Protein AF-A0A7Y2KWH0-F1 (afdb_monomer)

Mean predicted aligned error: 7.68 Å

Sequence (158 aa):
TEFNESFASFVEQQGTRQWRTYQGLPPSGSAGLEQREQFMGLVLDTRKRLQQLYAQPLPAAEMRQRKAAEFERLRREYRQLRDHQWAGNNRYDLWINSPMNNAKLLPFGLYDQWVPAFAALFKHSGGDWQVFYAEVEKLGKLPLLQRRAALQQWTTRA

Foldseek 3Di:
DLLVLQVVVLCVQVVQQVVCVVVVHDGDPCLVVVLVVVLLVLLQVLVVVLVVLVVDPDDPVVNVVVNVVSLVVSLVSNVCCCVPPVVNPCVCVVVSPPDDDPVSSVVSHRRNPLNQLLVLLCVVLVVDPVSSVVVSVVLVPDDPVVSVVSSVVSNVND

pLDDT: mean 90.44, std 8.85, range [58.38, 98.31]

Secondary structure (DSSP, 8-state):
-HHHHHHHHHHHHHHHHHHHHHTTPPPPPTHHHHHHHHHHHHHHHHHHHHHHHHTS---HHHHHHHHHHHHHHHHHHHHHHHHHHSTT--TTHHHHHS---HHHHGGGSSSSTTHHHHHHHHHHTTT-HHHHHHHHHHHHHS-HHHHHHHHHHHHHH-

Solvent-accessible surface area (backbone atoms only — not comparable to full-atom values): 8857 Å² total; per-residue (Å²): 104,49,67,60,40,5,49,51,49,37,51,53,54,54,50,51,51,52,52,30,56,74,69,70,42,74,76,77,65,60,64,69,55,51,53,49,53,55,53,41,47,53,55,42,52,48,50,54,52,50,53,58,56,71,72,49,98,60,58,71,70,59,50,53,53,53,52,52,52,51,53,53,45,48,48,50,56,50,49,53,45,24,59,70,75,47,79,55,58,61,90,54,50,72,66,65,71,42,94,85,58,75,72,76,55,56,90,51,71,41,49,55,85,43,24,49,13,53,53,29,47,30,57,71,37,74,69,36,67,71,55,28,51,55,52,51,51,56,48,70,70,42,58,72,70,59,30,52,53,53,41,52,56,28,41,77,66,88

Radius of gyration: 18.86 Å; Cα contacts (8 Å, |Δi|>4): 108; chains: 1; bounding box: 43×30×52 Å

Structure (mmCIF, N/CA/C/O backbone):
data_AF-A0A7Y2KWH0-F1
#
_entry.id   AF-A0A7Y2KWH0-F1
#
loop_
_atom_site.group_PDB
_atom_site.id
_atom_site.type_symbol
_atom_site.label_atom_id
_atom_site.label_alt_id
_atom_site.label_comp_id
_atom_site.label_asym_id
_atom_site.label_entity_id
_atom_site.label_seq_id
_atom_site.pdbx_PDB_ins_code
_atom_site.Cartn_x
_atom_site.Cartn_y
_atom_site.Cartn_z
_atom_site.occupancy
_atom_site.B_iso_or_equiv
_atom_site.auth_seq_id
_atom_site.auth_comp_id
_atom_site.auth_asym_id
_atom_site.auth_atom_id
_atom_site.pdbx_PDB_model_num
ATOM 1 N N . THR A 1 1 ? -7.883 3.206 -6.719 1.00 72.69 1 THR A N 1
ATOM 2 C CA . THR A 1 1 ? -8.364 1.805 -6.782 1.00 72.69 1 THR A CA 1
ATOM 3 C C . THR A 1 1 ? -7.145 0.916 -6.790 1.00 72.69 1 THR A C 1
ATOM 5 O O . THR A 1 1 ? -6.145 1.316 -7.372 1.00 72.69 1 THR A O 1
ATOM 8 N N . GLU A 1 2 ? -7.236 -0.290 -6.229 1.00 80.12 2 GLU A N 1
ATOM 9 C CA . GLU A 1 2 ? -6.103 -1.233 -6.153 1.00 80.12 2 GLU A CA 1
ATOM 10 C C . GLU A 1 2 ? -5.413 -1.450 -7.506 1.00 80.12 2 GLU A C 1
ATOM 12 O O . GLU A 1 2 ? -4.196 -1.483 -7.608 1.00 80.12 2 GLU A O 1
ATOM 17 N N . PHE A 1 3 ? -6.212 -1.566 -8.569 1.00 88.19 3 PHE A N 1
ATOM 18 C CA . PHE A 1 3 ? -5.723 -1.754 -9.930 1.00 88.19 3 PHE A CA 1
ATOM 19 C C . PHE A 1 3 ? -4.878 -0.571 -10.427 1.00 88.19 3 PHE A C 1
ATOM 21 O O . PHE A 1 3 ? -3.759 -0.783 -10.879 1.00 88.19 3 PHE A O 1
ATOM 28 N N . ASN A 1 4 ? -5.392 0.663 -10.327 1.00 85.31 4 ASN A N 1
ATOM 29 C CA . ASN A 1 4 ? -4.681 1.851 -10.819 1.00 85.31 4 ASN A CA 1
ATOM 30 C C . ASN A 1 4 ? -3.429 2.143 -9.987 1.00 85.31 4 ASN A C 1
ATOM 32 O O . ASN A 1 4 ? -2.422 2.581 -10.528 1.00 85.31 4 ASN A O 1
ATOM 36 N N . GLU A 1 5 ? -3.505 1.907 -8.678 1.00 81.44 5 GLU A N 1
ATOM 37 C CA . GLU A 1 5 ? -2.402 2.139 -7.747 1.00 81.44 5 GLU A CA 1
ATOM 38 C C . GLU A 1 5 ? -1.257 1.154 -8.006 1.00 81.44 5 GLU A C 1
ATOM 40 O O . GLU A 1 5 ? -0.133 1.590 -8.238 1.00 81.44 5 GLU A O 1
ATOM 45 N N . SER A 1 6 ? -1.549 -0.149 -8.114 1.00 86.50 6 SER A N 1
ATOM 46 C CA . SER A 1 6 ? -0.543 -1.156 -8.482 1.00 86.50 6 SER A CA 1
ATOM 47 C C . SER A 1 6 ? 0.004 -0.979 -9.900 1.00 86.50 6 SER A C 1
ATOM 49 O O . SER A 1 6 ? 1.183 -1.238 -10.134 1.00 86.50 6 SER A O 1
ATOM 51 N N . PHE A 1 7 ? -0.814 -0.510 -10.846 1.00 90.81 7 PHE A N 1
ATOM 52 C CA . PHE A 1 7 ? 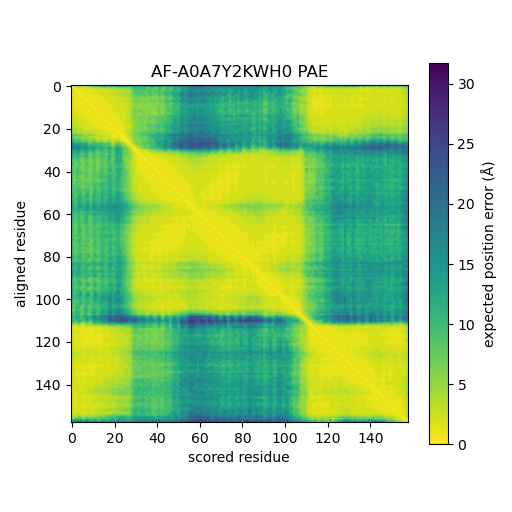-0.344 -0.169 -12.189 1.00 90.81 7 PHE A CA 1
ATOM 53 C C . PHE A 1 7 ? 0.660 0.990 -12.148 1.00 90.81 7 PHE A C 1
ATOM 55 O O . PHE A 1 7 ? 1.748 0.874 -12.708 1.00 90.81 7 PHE A O 1
ATOM 62 N N . ALA A 1 8 ? 0.330 2.077 -11.444 1.00 86.62 8 ALA A N 1
ATOM 63 C CA . ALA A 1 8 ? 1.218 3.227 -11.294 1.00 86.62 8 ALA A CA 1
ATOM 64 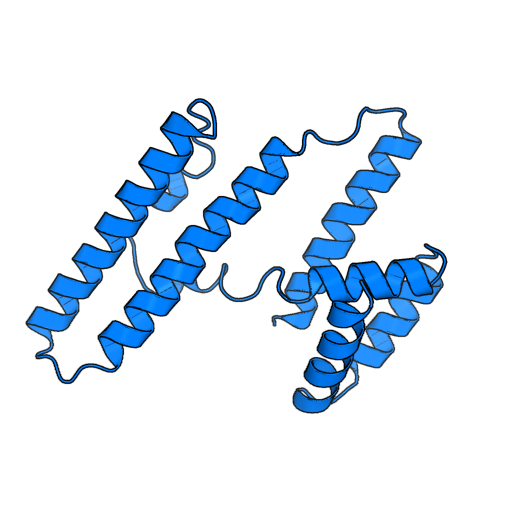C C . ALA A 1 8 ? 2.534 2.848 -10.595 1.00 86.62 8 ALA A C 1
ATOM 66 O O . ALA A 1 8 ? 3.599 3.215 -11.088 1.00 86.62 8 ALA A O 1
ATOM 67 N N . SER A 1 9 ? 2.472 2.058 -9.513 1.00 84.44 9 SER A N 1
ATOM 68 C CA . SER A 1 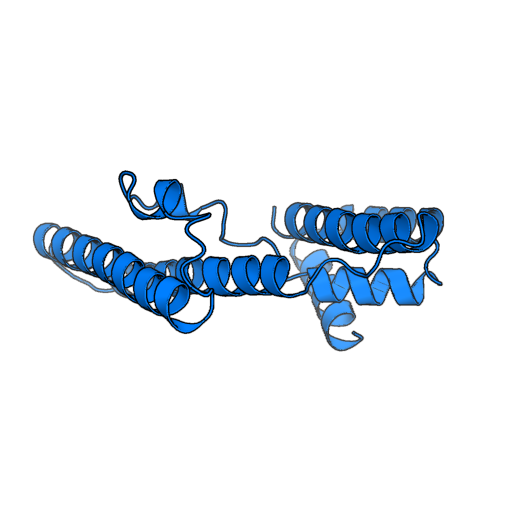9 ? 3.660 1.515 -8.839 1.00 84.44 9 SER A CA 1
ATOM 69 C C . SER A 1 9 ? 4.541 0.711 -9.798 1.00 84.44 9 SER A C 1
ATOM 71 O O . SER A 1 9 ? 5.751 0.919 -9.844 1.00 84.44 9 SER A O 1
ATOM 73 N N . PHE A 1 10 ? 3.955 -0.192 -10.592 1.00 90.81 10 PHE A N 1
ATOM 74 C CA . PHE A 1 10 ? 4.723 -0.987 -11.550 1.00 90.81 10 PHE A CA 1
ATOM 75 C C . PHE A 1 10 ? 5.402 -0.107 -12.612 1.00 90.81 10 PHE A C 1
ATOM 77 O O . PHE A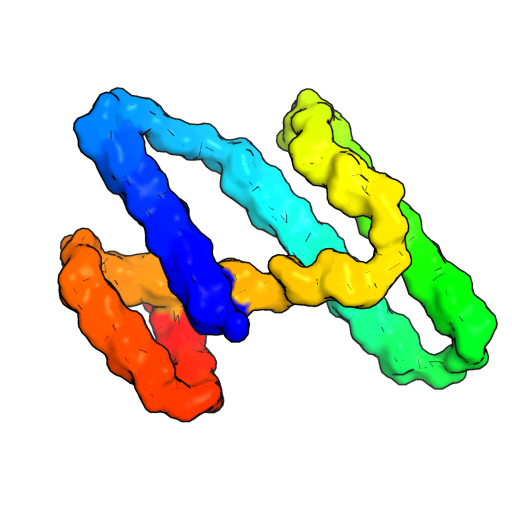 1 10 ? 6.595 -0.272 -12.873 1.00 90.81 10 PHE A O 1
ATOM 84 N N . VAL A 1 11 ? 4.669 0.845 -13.200 1.00 93.06 11 VAL A N 1
ATOM 85 C CA . VAL A 1 11 ? 5.207 1.769 -14.213 1.00 93.06 11 VAL A CA 1
ATOM 86 C C . VAL A 1 11 ? 6.348 2.609 -13.634 1.00 93.06 11 VAL A C 1
ATOM 88 O O . VAL A 1 11 ? 7.391 2.734 -14.274 1.00 93.06 11 VAL A O 1
ATOM 91 N N . GLU A 1 12 ? 6.192 3.130 -12.413 1.00 86.31 12 GLU A N 1
ATOM 92 C CA . GLU A 1 12 ? 7.237 3.865 -11.688 1.00 86.31 12 GLU A CA 1
ATOM 93 C C . GLU A 1 12 ? 8.506 3.013 -11.532 1.00 86.31 12 GLU A C 1
ATOM 95 O O . GLU A 1 12 ? 9.600 3.442 -11.907 1.00 86.31 12 GLU A O 1
ATOM 100 N N . GLN A 1 13 ? 8.365 1.788 -11.017 1.00 86.62 13 GLN A N 1
ATOM 101 C CA . GLN A 1 13 ? 9.486 0.885 -10.751 1.00 86.62 13 GLN A CA 1
ATOM 102 C C . GLN A 1 13 ? 10.203 0.465 -12.039 1.00 86.62 13 GLN A C 1
ATOM 104 O O . GLN A 1 13 ? 11.425 0.602 -12.154 1.00 86.62 13 GLN A O 1
ATOM 109 N N . GLN A 1 14 ? 9.450 -0.020 -13.028 1.00 92.25 14 GLN A N 1
ATOM 110 C CA . GLN A 1 14 ? 10.013 -0.536 -14.272 1.00 92.25 14 GLN A CA 1
ATOM 111 C C . GLN A 1 14 ? 10.562 0.588 -15.160 1.00 92.25 14 GLN A C 1
ATOM 113 O O . GLN A 1 14 ? 11.636 0.430 -15.747 1.00 92.25 14 GLN A O 1
ATOM 118 N N . GLY A 1 15 ? 9.889 1.741 -15.207 1.00 90.81 15 GLY A N 1
ATOM 119 C CA . GLY A 1 15 ? 10.373 2.934 -15.901 1.00 90.81 15 GLY A CA 1
ATOM 120 C C . GLY A 1 15 ? 11.670 3.463 -15.289 1.00 90.81 15 GLY A C 1
ATOM 121 O O . GLY A 1 15 ? 12.641 3.691 -16.010 1.00 90.81 15 GLY A O 1
ATOM 122 N N . THR A 1 16 ? 11.742 3.560 -13.956 1.00 87.94 16 THR A N 1
ATOM 123 C CA . THR A 1 16 ? 12.972 3.952 -13.245 1.00 87.94 16 THR A CA 1
ATOM 124 C C . THR A 1 16 ? 14.116 2.989 -13.547 1.00 87.94 16 THR A C 1
ATOM 126 O O . THR A 1 16 ? 15.232 3.423 -13.837 1.00 87.94 16 THR A O 1
ATOM 129 N N . ARG A 1 17 ? 13.850 1.676 -13.523 1.00 88.69 17 ARG A N 1
ATOM 130 C CA . ARG A 1 17 ? 14.847 0.649 -13.841 1.00 88.69 17 ARG A CA 1
ATOM 131 C C . ARG A 1 17 ? 15.398 0.820 -15.257 1.00 88.69 17 ARG A C 1
ATOM 133 O O . ARG A 1 17 ? 16.613 0.899 -15.420 1.00 88.69 17 ARG A O 1
ATOM 140 N N . GLN A 1 18 ? 14.525 0.907 -16.261 1.00 91.62 18 GLN A N 1
ATOM 141 C CA . GLN A 1 18 ? 14.940 1.044 -17.660 1.00 91.62 18 GLN A CA 1
ATOM 142 C C . GLN A 1 18 ? 15.659 2.370 -17.931 1.00 91.62 18 GLN A C 1
ATOM 144 O O . GLN A 1 18 ? 16.675 2.373 -18.625 1.00 91.62 18 GLN A O 1
ATOM 149 N N . TRP A 1 19 ? 15.197 3.478 -17.342 1.00 91.25 19 TRP A N 1
ATOM 150 C CA . TRP A 1 19 ? 15.862 4.776 -17.470 1.00 91.25 19 TRP A CA 1
ATOM 151 C C . TRP A 1 19 ? 17.282 4.745 -16.898 1.00 91.25 19 TRP A C 1
ATOM 153 O O . TRP A 1 19 ? 18.215 5.197 -17.555 1.00 91.25 19 TRP A O 1
ATOM 163 N N . ARG A 1 20 ? 17.487 4.149 -15.716 1.00 89.88 20 ARG A N 1
ATOM 164 C CA . ARG A 1 20 ? 18.834 4.013 -15.134 1.00 89.88 20 ARG A CA 1
ATOM 165 C C . ARG A 1 20 ? 19.747 3.154 -16.002 1.00 89.88 20 ARG A C 1
ATOM 167 O O . ARG A 1 20 ? 20.887 3.550 -16.222 1.00 89.88 20 ARG A O 1
ATOM 174 N N . THR A 1 21 ? 19.244 2.036 -16.533 1.00 90.19 21 THR A N 1
ATOM 175 C CA . THR A 1 21 ? 19.996 1.198 -17.481 1.00 90.19 21 THR A CA 1
ATOM 176 C C . THR A 1 21 ? 20.410 1.989 -18.719 1.00 90.19 21 THR A C 1
ATOM 178 O O . THR A 1 21 ? 21.571 1.929 -19.109 1.00 90.19 21 THR A O 1
ATOM 181 N N . TYR A 1 22 ? 19.497 2.772 -19.299 1.00 91.25 22 TYR A N 1
ATOM 182 C CA . TYR A 1 22 ? 19.794 3.627 -20.449 1.00 91.25 22 TYR A CA 1
ATOM 183 C C . TYR A 1 22 ? 20.862 4.688 -20.136 1.00 91.25 22 TYR A C 1
ATOM 185 O O . TYR A 1 22 ? 21.733 4.951 -20.957 1.00 91.25 22 TYR A O 1
ATOM 193 N N . GLN A 1 23 ? 20.837 5.257 -18.928 1.00 93.19 23 GLN A N 1
ATOM 194 C CA . GLN A 1 23 ? 21.827 6.234 -18.460 1.00 93.19 23 GLN A CA 1
ATOM 195 C C . GLN A 1 23 ? 23.159 5.602 -18.009 1.00 93.19 23 GLN A C 1
ATOM 197 O O . GLN A 1 23 ? 24.039 6.316 -17.534 1.00 93.19 23 GLN A O 1
ATOM 202 N N . GLY A 1 24 ? 23.310 4.272 -18.082 1.00 91.44 24 GLY A N 1
ATOM 203 C CA . GLY A 1 24 ? 24.485 3.570 -17.551 1.00 91.44 24 GLY A CA 1
ATOM 204 C C . GLY A 1 24 ? 24.646 3.698 -16.030 1.00 91.44 24 GLY A C 1
ATOM 205 O O . GLY A 1 24 ? 25.728 3.465 -15.494 1.00 91.44 24 GLY A O 1
ATOM 206 N N . LEU A 1 25 ? 23.583 4.087 -15.320 1.00 85.94 25 LEU A N 1
ATOM 207 C CA . LEU A 1 25 ? 23.590 4.217 -13.870 1.00 85.94 25 LEU A CA 1
ATOM 208 C C . LEU A 1 25 ? 23.455 2.834 -13.223 1.00 85.94 25 LEU A C 1
ATOM 210 O O . LEU A 1 25 ? 22.723 1.981 -13.737 1.00 85.94 25 LEU A O 1
ATOM 214 N N . PRO A 1 26 ? 24.075 2.612 -12.048 1.00 79.00 26 PRO A N 1
ATOM 215 C CA . PRO A 1 26 ? 23.828 1.395 -11.295 1.00 79.00 26 PRO A CA 1
ATOM 216 C C . PRO A 1 26 ? 22.328 1.283 -10.975 1.00 79.00 26 PRO A C 1
ATOM 218 O O . PRO A 1 26 ? 21.656 2.323 -10.825 1.00 79.00 26 PRO A O 1
ATOM 221 N N . PRO A 1 27 ? 21.795 0.053 -10.830 1.00 72.94 27 PRO A N 1
ATOM 222 C CA . PRO A 1 27 ? 20.444 -0.157 -10.328 1.00 72.94 27 PRO A CA 1
ATOM 223 C C . PRO A 1 27 ? 20.199 0.706 -9.088 1.00 72.94 27 PRO A C 1
ATOM 225 O O . PRO A 1 27 ? 21.110 0.935 -8.289 1.00 72.94 27 PRO A O 1
ATOM 228 N N . SER A 1 28 ? 18.984 1.229 -8.928 1.00 68.06 28 SER A N 1
ATOM 229 C CA . SER A 1 28 ? 18.615 1.863 -7.662 1.00 68.06 28 SER A CA 1
ATOM 230 C C . SER A 1 28 ? 18.866 0.858 -6.539 1.00 68.06 28 SER A C 1
ATOM 232 O O . SER A 1 28 ? 18.413 -0.281 -6.650 1.00 68.06 28 SER A O 1
ATOM 234 N N . GLY A 1 29 ? 19.594 1.255 -5.492 1.00 64.69 29 GLY A N 1
ATOM 235 C CA . GLY A 1 29 ? 19.819 0.377 -4.344 1.00 64.69 29 GLY A CA 1
ATOM 236 C C . GLY A 1 29 ? 18.481 -0.147 -3.818 1.00 64.69 29 GLY A C 1
ATOM 237 O O . GLY A 1 29 ? 17.543 0.637 -3.647 1.00 64.69 29 GLY A O 1
ATOM 238 N N . SER A 1 30 ? 18.384 -1.459 -3.592 1.00 65.56 30 SER A N 1
ATOM 239 C CA . SER A 1 30 ? 17.142 -2.114 -3.158 1.00 65.56 30 SER A CA 1
ATOM 240 C C . SER A 1 30 ? 16.638 -1.574 -1.821 1.00 65.56 30 SER A C 1
ATOM 242 O O . SER A 1 30 ? 15.433 -1.527 -1.604 1.00 65.56 30 SER A O 1
ATOM 244 N N . ALA A 1 31 ? 17.536 -1.039 -0.987 1.00 72.38 31 ALA A N 1
ATOM 245 C CA . ALA A 1 31 ? 17.229 -0.479 0.324 1.00 72.38 31 ALA A CA 1
ATOM 246 C C . ALA A 1 31 ? 16.056 0.520 0.313 1.00 72.38 31 ALA A C 1
ATOM 248 O O . ALA A 1 31 ? 15.206 0.479 1.194 1.00 72.38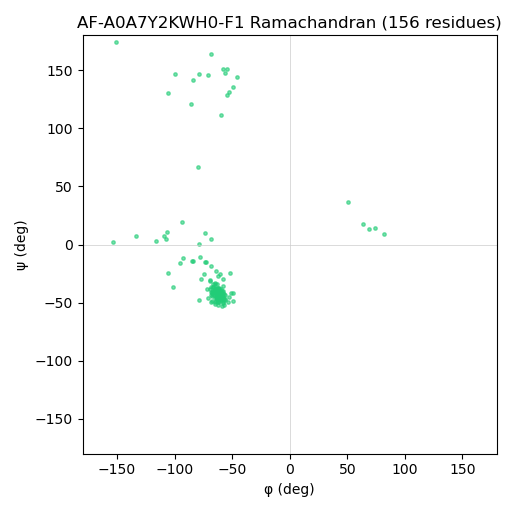 31 ALA A O 1
ATOM 249 N N . GLY A 1 32 ? 15.958 1.406 -0.686 1.00 75.56 32 GLY A N 1
ATOM 250 C CA . GLY A 1 32 ? 14.857 2.377 -0.751 1.00 75.56 32 GLY A CA 1
ATOM 251 C C . GLY A 1 32 ? 13.494 1.743 -1.056 1.00 75.56 32 GLY A C 1
ATOM 252 O O . GLY A 1 32 ? 12.465 2.246 -0.588 1.00 75.56 32 GLY A O 1
ATOM 253 N N . LEU A 1 33 ? 13.497 0.652 -1.824 1.00 75.25 33 LEU A N 1
ATOM 254 C CA . LEU A 1 33 ? 12.316 -0.123 -2.194 1.00 75.25 33 LEU A CA 1
ATOM 255 C C . LEU A 1 33 ? 11.902 -1.042 -1.037 1.00 75.25 33 LEU A C 1
ATOM 257 O O . LEU A 1 33 ? 10.762 -0.980 -0.594 1.00 75.25 33 LEU A O 1
ATOM 261 N N . GLU A 1 34 ? 12.860 -1.766 -0.458 1.00 82.12 34 GLU A N 1
ATOM 262 C CA . GLU A 1 34 ? 12.683 -2.613 0.728 1.00 82.12 34 GLU A CA 1
ATOM 263 C C . GLU A 1 34 ? 12.127 -1.810 1.910 1.00 82.12 34 GLU A C 1
ATOM 265 O O . GLU A 1 34 ? 11.137 -2.199 2.520 1.00 82.12 34 GLU A O 1
ATOM 270 N N . GLN A 1 35 ? 12.680 -0.627 2.195 1.00 88.25 35 GLN A N 1
ATOM 271 C CA . GLN A 1 35 ? 12.153 0.266 3.235 1.00 88.25 35 GLN A CA 1
ATOM 272 C C . GLN A 1 35 ? 10.697 0.666 2.983 1.00 88.25 35 GLN A C 1
ATOM 274 O O . GLN A 1 35 ? 9.907 0.776 3.921 1.00 88.25 35 GLN A O 1
ATOM 279 N N . ARG A 1 36 ? 10.334 0.929 1.720 1.00 84.62 36 ARG A N 1
ATOM 280 C CA . ARG A 1 36 ? 8.953 1.246 1.337 1.00 84.62 36 ARG A CA 1
ATOM 281 C C . ARG A 1 36 ? 8.056 0.035 1.578 1.00 84.62 36 ARG A C 1
ATOM 283 O O . ARG A 1 36 ? 7.044 0.191 2.253 1.00 84.62 36 ARG A O 1
ATOM 290 N N . GLU A 1 37 ? 8.440 -1.145 1.103 1.00 81.75 37 GLU A N 1
ATOM 291 C CA . GLU A 1 37 ? 7.699 -2.399 1.298 1.00 81.75 37 GLU A CA 1
ATOM 292 C C . GLU A 1 37 ? 7.490 -2.728 2.776 1.00 81.75 37 GLU A C 1
ATOM 294 O O . GLU A 1 37 ? 6.358 -2.941 3.210 1.00 81.75 37 GLU A O 1
ATOM 299 N N . GLN A 1 38 ? 8.550 -2.682 3.580 1.00 89.69 38 GLN A N 1
ATOM 300 C CA . GLN A 1 38 ? 8.473 -2.984 5.007 1.00 89.69 38 GLN A CA 1
ATOM 301 C C . GLN A 1 38 ? 7.618 -1.957 5.763 1.00 89.69 38 GLN A C 1
ATOM 303 O O . GLN A 1 38 ? 6.803 -2.327 6.609 1.00 89.69 38 GLN A O 1
ATOM 308 N N . PHE A 1 39 ? 7.743 -0.665 5.435 1.00 91.50 39 PHE A N 1
ATOM 309 C CA . PHE A 1 39 ? 6.892 0.375 6.012 1.00 91.50 39 PHE A CA 1
ATOM 310 C C . PHE A 1 39 ? 5.412 0.167 5.674 1.00 91.50 39 PHE A C 1
ATOM 312 O O . PHE A 1 39 ? 4.555 0.247 6.555 1.00 91.50 39 PHE A O 1
ATOM 319 N N . MET A 1 40 ? 5.104 -0.125 4.408 1.00 86.19 40 MET A N 1
ATOM 320 C CA . MET A 1 40 ? 3.737 -0.424 3.980 1.00 86.19 40 MET A CA 1
ATOM 321 C C . MET A 1 40 ? 3.196 -1.666 4.689 1.00 86.19 40 MET A C 1
ATOM 323 O O . MET A 1 40 ? 2.056 -1.637 5.153 1.00 86.19 40 MET A O 1
ATOM 327 N N . GLY A 1 41 ? 4.019 -2.706 4.854 1.00 86.56 41 GLY A N 1
ATOM 328 C CA . GLY A 1 41 ? 3.687 -3.897 5.637 1.00 86.56 41 GLY A CA 1
ATOM 329 C C . GLY A 1 41 ? 3.229 -3.555 7.058 1.00 86.56 41 GLY A C 1
ATOM 330 O O . GLY A 1 41 ? 2.136 -3.952 7.460 1.00 86.56 41 GLY A O 1
ATOM 331 N N . LEU A 1 42 ? 3.980 -2.713 7.780 1.00 93.25 42 LEU A N 1
ATOM 332 C CA . LEU A 1 42 ? 3.597 -2.257 9.126 1.00 93.25 42 LEU A CA 1
ATOM 333 C C . LEU A 1 42 ? 2.234 -1.547 9.153 1.00 93.25 42 LEU A C 1
ATOM 335 O O . LEU A 1 42 ? 1.419 -1.754 10.063 1.00 93.25 42 LEU A O 1
ATOM 339 N N . VAL A 1 43 ? 1.967 -0.698 8.159 1.00 92.06 43 VAL A N 1
ATOM 340 C CA . VAL A 1 43 ? 0.696 0.032 8.058 1.00 92.06 43 VAL A CA 1
ATOM 341 C C . VAL A 1 43 ? -0.464 -0.922 7.758 1.00 92.06 43 VAL A C 1
ATOM 343 O O . VAL A 1 43 ? -1.524 -0.815 8.384 1.00 92.06 43 VAL A O 1
ATOM 346 N N . LEU A 1 44 ? -0.272 -1.871 6.841 1.00 87.38 44 LEU A N 1
ATOM 347 C CA . LEU A 1 44 ? -1.266 -2.884 6.481 1.00 87.38 44 LEU A CA 1
ATOM 348 C C . LEU A 1 44 ? -1.592 -3.812 7.655 1.00 87.38 44 LEU A C 1
ATOM 350 O O . LEU A 1 44 ? -2.769 -4.029 7.958 1.00 87.38 44 LEU A O 1
ATOM 354 N N . ASP A 1 45 ? -0.578 -4.281 8.376 1.00 91.50 45 ASP A N 1
ATOM 355 C CA . ASP A 1 45 ? -0.768 -5.104 9.568 1.00 91.50 45 ASP A CA 1
ATOM 356 C C . ASP A 1 45 ? -1.532 -4.348 10.657 1.00 91.50 45 ASP A C 1
ATOM 358 O O . ASP A 1 45 ? -2.447 -4.893 11.280 1.00 91.50 45 ASP A O 1
ATOM 362 N N . THR A 1 46 ? -1.237 -3.059 10.840 1.00 94.44 46 THR A N 1
ATOM 363 C CA . THR A 1 46 ? -1.988 -2.202 11.767 1.00 94.44 46 THR A CA 1
ATOM 364 C C . THR A 1 46 ? -3.458 -2.096 11.364 1.00 94.44 46 THR A C 1
ATOM 366 O O . THR A 1 46 ? -4.341 -2.200 12.216 1.00 94.44 46 THR A O 1
ATOM 369 N N . ARG A 1 47 ? -3.762 -1.949 10.068 1.00 90.69 47 ARG A N 1
ATOM 370 C CA . ARG A 1 47 ? -5.153 -1.947 9.582 1.00 90.69 47 ARG A CA 1
ATOM 371 C C . ARG A 1 47 ? -5.857 -3.267 9.869 1.00 90.69 47 ARG A C 1
ATOM 373 O O . ARG A 1 47 ? -6.995 -3.240 10.333 1.00 90.69 47 ARG A O 1
ATOM 380 N N . LYS A 1 48 ? -5.193 -4.400 9.630 1.00 89.69 48 LYS A N 1
ATOM 381 C CA . LYS A 1 48 ? -5.738 -5.735 9.916 1.00 89.69 48 LYS A CA 1
ATOM 382 C C . LYS A 1 48 ? -6.059 -5.898 11.404 1.00 89.69 48 LYS A C 1
ATOM 384 O O . LYS A 1 48 ? -7.156 -6.338 11.743 1.00 89.69 48 LYS A O 1
ATOM 389 N N . ARG A 1 49 ? -5.152 -5.475 12.293 1.00 95.31 49 ARG A N 1
ATOM 390 C CA . ARG A 1 49 ? -5.376 -5.491 13.750 1.00 95.31 49 ARG A CA 1
ATOM 391 C C . ARG A 1 49 ? -6.537 -4.591 14.167 1.00 95.31 49 ARG A C 1
ATOM 393 O O . ARG A 1 49 ? -7.389 -5.014 14.941 1.00 95.31 49 ARG A O 1
ATOM 400 N N . LEU A 1 50 ? -6.630 -3.384 13.607 1.00 95.62 50 LEU A N 1
ATOM 401 C CA . LEU A 1 50 ? -7.753 -2.478 13.867 1.00 95.62 50 LEU A CA 1
ATOM 402 C C . LEU A 1 50 ? -9.088 -3.045 13.365 1.00 95.62 50 LEU A C 1
ATOM 404 O O . LEU A 1 50 ? -10.093 -2.917 14.055 1.00 95.62 50 LEU A O 1
ATOM 408 N N . GLN A 1 51 ? -9.111 -3.704 12.205 1.00 92.75 51 GLN A N 1
ATOM 409 C CA . GLN A 1 51 ? -10.309 -4.373 11.693 1.00 92.75 51 GLN A CA 1
ATOM 410 C C . GLN A 1 51 ? -10.778 -5.486 12.640 1.00 92.75 51 GLN A C 1
ATOM 412 O O . GLN A 1 51 ? -11.964 -5.564 12.952 1.00 92.75 51 GLN A O 1
ATOM 417 N N . GLN A 1 52 ? -9.851 -6.313 13.131 1.00 95.19 52 GLN A N 1
ATOM 418 C CA . GLN A 1 52 ? -10.147 -7.346 14.128 1.00 95.19 52 GLN A CA 1
ATOM 419 C C . GLN A 1 52 ? -10.629 -6.745 15.453 1.00 95.19 52 GLN A C 1
ATOM 421 O O . GLN A 1 52 ? -11.548 -7.278 16.068 1.00 95.19 52 GLN A O 1
ATOM 426 N N . LEU A 1 53 ? -10.040 -5.626 15.883 1.00 97.00 53 LEU A N 1
ATOM 427 C CA . LEU A 1 53 ? -10.462 -4.899 17.077 1.00 97.00 53 LEU A CA 1
ATOM 428 C C . LEU A 1 53 ? -11.902 -4.380 16.937 1.00 97.00 53 LEU A C 1
ATOM 430 O O . LEU A 1 53 ? -12.699 -4.556 17.851 1.00 97.00 53 LEU A O 1
ATOM 434 N N . TYR A 1 54 ? -12.259 -3.798 15.789 1.00 95.12 54 TYR A N 1
ATOM 435 C CA . TYR A 1 54 ? -13.607 -3.270 15.543 1.00 95.12 54 TYR A CA 1
ATOM 436 C C . TYR A 1 54 ? -14.693 -4.342 15.433 1.00 95.12 54 TYR A C 1
ATOM 438 O O . TYR A 1 54 ? -15.865 -4.020 15.598 1.00 95.12 54 TYR A O 1
ATOM 446 N N . ALA A 1 55 ? -14.322 -5.599 15.190 1.00 96.62 55 ALA A N 1
ATOM 447 C CA . ALA A 1 55 ? -15.258 -6.720 15.204 1.00 96.62 55 ALA A CA 1
ATOM 448 C C . ALA A 1 55 ? -15.621 -7.192 16.628 1.00 96.62 55 ALA A C 1
ATOM 450 O O . ALA A 1 55 ? -16.531 -8.003 16.786 1.00 96.62 55 ALA A O 1
ATOM 451 N N . GLN A 1 56 ? -14.920 -6.717 17.665 1.00 97.00 56 GLN A N 1
ATOM 452 C CA . GLN A 1 56 ? -15.176 -7.115 19.050 1.00 97.00 56 GLN A CA 1
ATOM 453 C C . GLN A 1 56 ? -16.316 -6.285 19.667 1.00 97.00 56 GLN A C 1
ATOM 455 O O . GLN A 1 56 ? -16.367 -5.069 19.457 1.00 97.00 56 GLN A O 1
ATOM 460 N N . PRO A 1 57 ? -17.191 -6.892 20.491 1.00 96.44 57 PRO A N 1
ATOM 461 C CA . PRO A 1 57 ? -18.287 -6.194 21.160 1.00 96.44 57 PRO A CA 1
ATOM 462 C C . PRO A 1 57 ? -17.786 -5.433 22.401 1.00 96.44 57 PRO A C 1
ATOM 464 O O . PRO A 1 57 ? -18.103 -5.785 23.534 1.00 96.44 57 PRO A O 1
ATOM 467 N N . LEU A 1 58 ? -16.961 -4.403 22.194 1.00 96.56 58 LEU A N 1
ATOM 468 C CA . LEU A 1 58 ? -16.372 -3.608 23.276 1.00 96.56 58 LEU A CA 1
ATOM 469 C C . LEU A 1 58 ? -17.120 -2.285 23.499 1.00 96.56 58 LEU A C 1
ATOM 471 O O . LEU A 1 58 ? -17.552 -1.651 22.530 1.00 96.56 58 LEU A O 1
ATOM 475 N N . PRO A 1 59 ? -17.192 -1.790 24.749 1.00 97.81 59 PRO A N 1
ATOM 476 C CA . PRO A 1 59 ? -17.641 -0.433 25.030 1.00 97.81 59 PRO A CA 1
ATOM 477 C C . PRO A 1 59 ? -16.802 0.615 24.286 1.00 97.81 59 PRO A C 1
ATOM 479 O O . PRO A 1 59 ? -15.589 0.475 24.118 1.00 97.81 59 PRO A O 1
ATOM 482 N N . ALA A 1 60 ? -17.424 1.733 23.902 1.00 96.38 60 ALA A N 1
ATOM 483 C CA . ALA A 1 60 ? -16.769 2.770 23.101 1.00 96.38 60 ALA A CA 1
ATOM 484 C C . ALA A 1 60 ? -15.495 3.351 23.750 1.00 96.38 60 ALA A C 1
ATOM 486 O O . ALA A 1 60 ? -14.535 3.679 23.051 1.00 96.38 60 ALA A O 1
ATOM 487 N N . ALA A 1 61 ? -15.467 3.483 25.080 1.00 97.31 61 ALA A N 1
ATOM 488 C CA . ALA A 1 61 ? -14.289 3.965 25.803 1.00 97.31 61 ALA A CA 1
ATOM 489 C C . ALA A 1 61 ? -13.102 2.997 25.665 1.00 97.31 61 ALA A C 1
ATOM 491 O O . ALA A 1 61 ? -11.997 3.422 25.322 1.00 97.31 61 ALA A O 1
ATOM 492 N N . GLU A 1 62 ? -13.357 1.702 25.838 1.00 97.75 62 GLU A N 1
ATOM 493 C CA . GLU A 1 62 ? -12.352 0.650 25.706 1.00 97.75 62 GLU A CA 1
ATOM 494 C C . GLU A 1 62 ? -11.868 0.511 24.256 1.00 97.75 62 GLU A C 1
ATOM 496 O O . GLU A 1 62 ? -10.665 0.434 24.003 1.00 97.75 62 GLU A O 1
ATOM 501 N N . MET A 1 63 ? -12.782 0.597 23.284 1.00 98.00 63 MET A N 1
ATOM 502 C CA . MET A 1 63 ? -12.449 0.604 21.857 1.00 98.00 63 MET A CA 1
ATOM 503 C C . MET A 1 63 ? -11.467 1.731 21.501 1.00 98.00 63 MET A C 1
ATOM 505 O O . MET A 1 63 ? -10.495 1.520 20.770 1.00 98.00 63 MET A O 1
ATOM 509 N N . ARG A 1 64 ? -11.685 2.941 22.037 1.00 97.00 64 ARG A N 1
ATOM 510 C CA . ARG A 1 64 ? -10.785 4.088 21.827 1.00 97.00 64 ARG A CA 1
ATOM 511 C C . ARG A 1 64 ? -9.412 3.864 22.454 1.00 97.00 64 ARG A C 1
ATOM 513 O O . ARG A 1 64 ? -8.409 4.154 21.804 1.00 97.00 64 ARG A O 1
ATOM 520 N N . GLN A 1 65 ? -9.364 3.330 23.672 1.00 98.12 65 GLN A N 1
ATOM 521 C CA . GLN A 1 65 ? -8.108 3.024 24.356 1.00 98.12 65 GLN A CA 1
ATOM 522 C C . GLN A 1 65 ? -7.293 1.974 23.588 1.00 98.12 65 GLN A C 1
ATOM 524 O O . GLN A 1 65 ? -6.118 2.198 23.294 1.00 98.12 65 GLN A O 1
ATOM 529 N N . ARG A 1 66 ? -7.921 0.859 23.195 1.00 98.25 66 ARG A N 1
ATOM 530 C CA . ARG A 1 66 ? -7.255 -0.207 22.430 1.00 98.25 66 ARG A CA 1
ATOM 531 C C . ARG A 1 66 ? -6.794 0.277 21.053 1.00 98.25 66 ARG A C 1
ATOM 533 O O . ARG A 1 66 ? -5.684 -0.034 20.636 1.00 98.25 66 ARG A O 1
ATOM 540 N N . LYS A 1 67 ? -7.582 1.122 20.381 1.00 97.75 67 LYS A N 1
ATOM 541 C CA . LYS A 1 67 ? -7.173 1.773 19.126 1.00 97.75 67 LYS A CA 1
ATOM 542 C C . LYS A 1 67 ? -5.920 2.638 19.304 1.00 97.75 67 LYS A C 1
ATOM 544 O O . LYS A 1 67 ? -5.025 2.588 18.465 1.00 97.75 67 LYS A O 1
ATOM 549 N N . ALA A 1 68 ? -5.851 3.436 20.370 1.00 97.88 68 ALA A N 1
ATOM 550 C CA . ALA A 1 68 ? -4.667 4.244 20.657 1.00 97.88 68 ALA A CA 1
ATOM 551 C C . ALA A 1 68 ? -3.434 3.358 20.908 1.00 97.88 68 ALA A C 1
ATOM 553 O O . ALA A 1 68 ? -2.359 3.638 20.378 1.00 97.88 68 ALA A O 1
ATOM 554 N N . ALA A 1 69 ? -3.607 2.246 21.629 1.00 98.12 69 ALA A N 1
ATOM 555 C CA . ALA A 1 69 ? -2.543 1.273 21.860 1.00 98.12 69 ALA A CA 1
ATOM 556 C C . ALA A 1 69 ? -2.018 0.635 20.557 1.00 98.12 69 ALA A C 1
ATOM 558 O O . ALA A 1 69 ? -0.806 0.452 20.426 1.00 98.12 69 ALA A O 1
ATOM 559 N N . GLU A 1 70 ? -2.886 0.363 19.575 1.00 98.19 70 GLU A N 1
ATOM 560 C CA . GLU A 1 70 ? -2.475 -0.123 18.247 1.00 98.19 70 GLU A CA 1
ATOM 561 C C . GLU A 1 70 ? -1.639 0.904 17.470 1.00 98.19 70 GLU A C 1
ATOM 563 O O . GLU A 1 70 ? -0.657 0.544 16.820 1.00 98.19 70 GLU A O 1
ATOM 568 N N . PHE A 1 71 ? -1.952 2.198 17.574 1.00 98.06 71 PHE A N 1
ATOM 569 C CA . PHE A 1 71 ? -1.108 3.232 16.968 1.00 98.06 71 PHE A CA 1
ATOM 570 C C . PHE A 1 71 ? 0.242 3.373 17.674 1.00 98.06 71 PHE A C 1
ATOM 572 O O . PHE A 1 71 ? 1.263 3.524 17.004 1.00 98.06 71 PHE A O 1
ATOM 579 N N . GLU A 1 72 ? 0.291 3.266 19.003 1.00 98.25 72 GLU A N 1
ATOM 580 C CA . GLU A 1 72 ? 1.576 3.235 19.713 1.00 98.25 72 GLU A CA 1
ATOM 581 C C . GLU A 1 72 ? 2.400 1.996 19.362 1.00 98.25 72 GLU A C 1
ATOM 583 O O . GLU A 1 72 ? 3.629 2.065 19.278 1.00 98.25 72 GLU A O 1
ATOM 588 N N . ARG A 1 73 ? 1.737 0.861 19.121 1.00 98.25 73 ARG A N 1
ATOM 589 C CA . ARG A 1 73 ? 2.386 -0.348 18.620 1.00 98.25 73 ARG A CA 1
ATOM 590 C C . ARG A 1 73 ? 3.014 -0.112 17.249 1.00 98.25 73 ARG A C 1
ATOM 592 O O . ARG A 1 73 ? 4.202 -0.380 17.109 1.00 98.25 73 ARG A O 1
ATOM 599 N N . LEU A 1 74 ? 2.274 0.464 16.300 1.00 97.81 74 LEU A N 1
ATOM 600 C CA . LEU A 1 74 ? 2.804 0.846 14.985 1.00 97.81 74 LEU A CA 1
ATOM 601 C C . LEU A 1 74 ? 4.059 1.727 15.114 1.00 97.81 74 LEU A C 1
ATOM 603 O O . LEU A 1 74 ? 5.068 1.468 14.463 1.00 97.81 74 LEU A O 1
ATOM 607 N N . ARG A 1 75 ? 4.040 2.736 15.997 1.00 98.31 75 ARG A N 1
ATOM 608 C CA . ARG A 1 75 ? 5.212 3.599 16.234 1.00 98.31 75 ARG A CA 1
ATOM 609 C C . ARG A 1 75 ? 6.416 2.832 16.784 1.00 98.31 75 ARG A C 1
ATOM 611 O O . ARG A 1 75 ? 7.547 3.143 16.418 1.00 98.31 75 ARG A O 1
ATOM 618 N N . ARG A 1 76 ? 6.198 1.855 17.673 1.00 98.25 76 ARG A N 1
ATOM 619 C CA . ARG A 1 76 ? 7.273 1.001 18.209 1.00 98.25 76 ARG A CA 1
ATOM 620 C C . ARG A 1 76 ? 7.861 0.085 17.138 1.00 98.25 76 ARG A C 1
ATOM 622 O O . ARG A 1 76 ? 9.078 0.061 17.000 1.00 98.25 76 ARG A O 1
ATOM 629 N N . GLU A 1 77 ? 7.014 -0.616 16.384 1.00 97.81 77 GLU A N 1
ATOM 630 C CA . GLU A 1 77 ? 7.441 -1.519 15.302 1.00 97.81 77 GLU A CA 1
ATOM 631 C C . GLU A 1 77 ? 8.230 -0.749 14.229 1.00 97.81 77 GLU A C 1
ATOM 633 O O . GLU A 1 77 ? 9.289 -1.192 13.791 1.00 97.81 77 GLU A O 1
ATOM 638 N N . TYR A 1 78 ? 7.785 0.465 13.892 1.00 97.81 78 TYR A N 1
ATOM 639 C CA . TYR A 1 78 ? 8.519 1.362 13.004 1.00 97.81 78 TYR A CA 1
ATOM 640 C C . TYR A 1 78 ? 9.914 1.726 13.530 1.00 97.81 78 TYR A C 1
ATOM 642 O O . TYR A 1 78 ? 10.884 1.641 12.782 1.00 97.81 78 TYR A O 1
ATOM 650 N N . ARG A 1 79 ? 10.042 2.124 14.806 1.00 97.81 79 ARG A N 1
ATOM 651 C CA . ARG A 1 79 ? 11.351 2.479 15.385 1.00 97.81 79 ARG A CA 1
ATOM 652 C C . ARG A 1 79 ? 12.318 1.301 15.356 1.00 97.81 79 ARG A C 1
ATOM 654 O O . ARG A 1 79 ? 13.463 1.482 14.967 1.00 97.81 79 ARG A O 1
ATOM 661 N N . GLN A 1 80 ? 11.846 0.100 15.691 1.00 97.06 80 GLN A N 1
ATOM 662 C CA . GLN A 1 80 ? 12.663 -1.114 15.602 1.00 97.06 80 GLN A CA 1
ATOM 663 C C . GLN A 1 80 ? 13.174 -1.339 14.177 1.00 97.06 80 GLN A C 1
ATOM 665 O O . GLN A 1 80 ? 14.360 -1.579 13.968 1.00 97.06 80 GLN A O 1
ATOM 670 N N . LEU A 1 81 ? 12.290 -1.216 13.189 1.00 95.25 81 LEU A N 1
ATOM 671 C CA . LEU A 1 81 ? 12.647 -1.381 11.788 1.00 95.25 81 LEU A CA 1
ATOM 672 C C . LEU A 1 81 ? 13.678 -0.333 11.333 1.00 95.25 81 LEU A C 1
ATOM 674 O O . LEU A 1 81 ? 14.720 -0.679 10.776 1.00 95.25 81 LEU A O 1
ATOM 678 N N . ARG A 1 82 ? 13.421 0.939 11.650 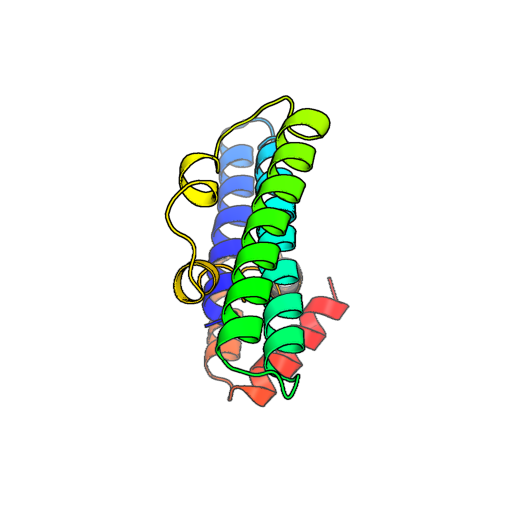1.00 96.69 82 ARG A N 1
ATOM 679 C CA . ARG A 1 82 ? 14.295 2.074 11.342 1.00 96.69 82 ARG A CA 1
ATOM 680 C C . ARG A 1 82 ? 15.692 1.908 11.940 1.00 96.69 82 ARG A C 1
ATOM 682 O O . ARG A 1 82 ? 16.690 2.068 11.237 1.00 96.69 82 ARG A O 1
ATOM 689 N N . ASP A 1 83 ? 15.755 1.598 13.230 1.00 96.25 83 ASP A N 1
ATOM 690 C CA . ASP A 1 83 ? 16.999 1.610 13.999 1.00 96.25 83 ASP A CA 1
ATOM 691 C C . ASP A 1 83 ? 17.857 0.366 13.714 1.00 96.25 83 ASP A C 1
ATOM 693 O O . ASP A 1 83 ? 19.083 0.456 13.741 1.00 96.25 83 ASP A O 1
ATOM 697 N N . HIS A 1 84 ? 17.240 -0.776 13.383 1.00 93.62 84 HIS A N 1
ATOM 698 C CA . HIS A 1 84 ? 17.964 -2.034 13.167 1.00 93.62 84 HIS A CA 1
ATOM 699 C C . HIS A 1 84 ? 18.177 -2.409 11.699 1.00 93.62 84 HIS A C 1
ATOM 701 O O . HIS A 1 84 ? 19.220 -2.968 11.373 1.00 93.62 84 HIS A O 1
ATOM 707 N N . GLN A 1 85 ? 17.216 -2.139 10.812 1.00 90.75 85 GLN A N 1
ATOM 708 C CA . GLN A 1 85 ? 17.285 -2.593 9.414 1.00 90.75 85 GLN A CA 1
ATOM 709 C C . GLN A 1 85 ? 17.604 -1.462 8.441 1.00 90.75 85 GLN A C 1
ATOM 711 O O . GLN A 1 85 ? 18.128 -1.709 7.359 1.00 90.75 85 GLN A O 1
ATOM 716 N N . TRP A 1 86 ? 17.302 -0.215 8.805 1.00 93.31 86 TRP A N 1
ATOM 717 C CA . TRP A 1 86 ? 17.470 0.929 7.904 1.00 93.31 86 TRP A CA 1
ATOM 718 C C . TRP A 1 86 ? 18.650 1.828 8.263 1.00 93.31 86 TRP A C 1
ATOM 720 O O . TRP A 1 86 ? 18.753 2.930 7.723 1.00 93.31 86 TRP A O 1
ATOM 730 N N . ALA A 1 87 ? 19.511 1.389 9.187 1.00 91.81 87 ALA A N 1
ATOM 731 C CA . ALA A 1 87 ? 20.650 2.156 9.689 1.00 91.81 87 ALA A CA 1
ATOM 732 C C . ALA A 1 87 ? 20.266 3.582 10.146 1.00 91.81 87 ALA A C 1
ATOM 734 O O . ALA A 1 87 ? 21.002 4.541 9.922 1.00 91.81 87 ALA A O 1
ATOM 735 N N . GLY A 1 88 ? 19.081 3.736 10.750 1.00 91.94 88 GLY A N 1
ATOM 736 C CA . GLY A 1 88 ? 18.582 5.022 11.244 1.00 91.94 88 GLY A CA 1
ATOM 737 C C . GLY A 1 88 ? 17.942 5.931 10.188 1.00 91.94 88 GLY A C 1
ATOM 738 O O . GLY A 1 88 ? 17.632 7.080 10.501 1.00 91.94 88 GLY A O 1
ATOM 739 N N . ASN A 1 89 ? 17.710 5.461 8.955 1.00 91.88 89 ASN A N 1
ATOM 740 C CA . ASN A 1 89 ? 17.051 6.260 7.916 1.00 91.88 89 ASN A CA 1
ATOM 741 C C . ASN A 1 89 ? 15.633 6.685 8.342 1.00 91.88 89 ASN A C 1
ATOM 743 O O . ASN A 1 89 ? 14.714 5.875 8.417 1.00 91.88 89 ASN A O 1
ATOM 747 N N . ASN A 1 90 ? 15.442 7.981 8.570 1.00 93.19 90 ASN A N 1
ATOM 748 C CA . ASN A 1 90 ? 14.257 8.568 9.194 1.00 93.19 90 ASN A CA 1
ATOM 749 C C . ASN A 1 90 ? 13.176 9.045 8.203 1.00 93.19 90 ASN A C 1
ATOM 751 O O . ASN A 1 90 ? 12.313 9.845 8.570 1.00 93.19 90 ASN A O 1
ATOM 755 N N . ARG A 1 91 ? 13.185 8.562 6.954 1.00 90.88 91 ARG A N 1
ATOM 756 C CA . ARG A 1 91 ? 12.307 9.042 5.865 1.00 90.88 91 ARG A CA 1
ATOM 757 C C . ARG A 1 91 ? 10.804 9.079 6.178 1.00 90.88 91 ARG A C 1
ATOM 759 O O . ARG A 1 91 ? 10.083 9.849 5.550 1.00 90.88 91 ARG A O 1
ATOM 766 N N . TYR A 1 92 ? 10.313 8.266 7.118 1.00 94.62 92 TYR A N 1
ATOM 767 C CA . TYR A 1 92 ? 8.897 8.234 7.503 1.00 94.62 92 TYR A CA 1
ATOM 768 C C . TYR A 1 92 ? 8.624 8.808 8.904 1.00 94.62 92 TYR A C 1
ATOM 770 O O . TYR A 1 92 ? 7.482 8.754 9.359 1.00 94.62 92 TYR A O 1
ATOM 778 N N . ASP A 1 93 ? 9.611 9.407 9.582 1.00 96.81 93 ASP A N 1
ATOM 779 C CA . ASP A 1 93 ? 9.460 9.925 10.951 1.00 96.81 93 ASP A CA 1
ATOM 780 C C . ASP A 1 93 ? 8.368 11.000 11.047 1.00 96.81 93 ASP A C 1
ATOM 782 O O . ASP A 1 93 ? 7.552 10.993 11.971 1.00 96.81 93 ASP A O 1
ATOM 786 N N . LEU A 1 94 ? 8.298 11.908 10.071 1.00 95.44 94 LEU A N 1
ATOM 787 C CA . LEU A 1 94 ? 7.250 12.934 10.031 1.00 95.44 94 LEU A CA 1
ATOM 788 C C . LEU A 1 94 ? 5.858 12.309 9.892 1.00 95.44 94 LEU A C 1
ATOM 790 O O . LEU A 1 94 ? 4.896 12.734 10.538 1.00 95.44 94 LEU A O 1
ATOM 794 N N . TRP A 1 95 ? 5.744 11.260 9.076 1.00 94.62 95 TRP A N 1
ATOM 795 C CA . TRP A 1 95 ? 4.484 10.557 8.904 1.00 94.62 95 TRP A CA 1
ATOM 796 C C . TRP A 1 95 ? 4.123 9.763 10.162 1.00 94.62 95 TRP A C 1
ATOM 798 O O . TRP A 1 95 ? 2.997 9.873 10.632 1.00 94.62 95 TRP A O 1
ATOM 808 N N . ILE A 1 96 ? 5.045 9.010 10.764 1.00 96.38 96 ILE A N 1
ATOM 809 C CA . ILE A 1 96 ? 4.740 8.129 11.903 1.00 96.38 96 ILE A CA 1
ATOM 810 C C . ILE A 1 96 ? 4.396 8.910 13.185 1.00 96.38 96 ILE A C 1
ATOM 812 O O . ILE A 1 96 ? 3.598 8.455 14.012 1.00 96.38 96 ILE A O 1
ATOM 816 N N . ASN A 1 97 ? 4.969 10.104 13.345 1.00 94.44 97 ASN A N 1
ATOM 817 C CA . ASN A 1 97 ? 4.819 10.905 14.559 1.00 94.44 97 ASN A CA 1
ATOM 818 C C . ASN A 1 97 ? 3.702 11.952 14.467 1.00 94.44 97 ASN A C 1
ATOM 820 O O . ASN A 1 97 ? 3.241 12.431 15.500 1.00 94.44 97 ASN A O 1
ATOM 824 N N . SER A 1 98 ? 3.200 12.269 13.269 1.00 94.69 98 SER A N 1
ATOM 825 C CA . SER A 1 98 ? 2.030 13.145 13.136 1.00 94.69 98 SER A CA 1
ATOM 826 C C . SER A 1 98 ? 0.743 12.469 13.659 1.00 94.69 98 SER A C 1
ATOM 828 O O . SER A 1 98 ? 0.717 11.241 13.840 1.00 94.69 98 SER A O 1
ATOM 830 N N . PRO A 1 99 ? -0.345 13.226 13.911 1.00 95.38 99 PRO A N 1
ATOM 831 C CA . PRO A 1 99 ? -1.587 12.684 14.463 1.00 95.38 99 PRO A CA 1
ATOM 832 C C . PRO A 1 99 ? -2.083 11.438 13.717 1.00 95.38 99 PRO A C 1
ATOM 834 O O . PRO A 1 99 ? -2.055 11.382 12.486 1.00 95.38 99 PRO A O 1
ATOM 837 N N . MET A 1 100 ? -2.505 10.417 14.469 1.00 93.19 100 MET A N 1
ATOM 838 C CA . MET A 1 100 ? -2.930 9.123 13.928 1.00 93.19 100 MET A CA 1
ATOM 839 C C . MET A 1 100 ? -4.447 8.975 13.978 1.00 93.19 100 MET A C 1
ATOM 841 O O . MET A 1 100 ? -5.085 9.182 15.009 1.00 93.19 100 MET A O 1
ATOM 845 N N . ASN A 1 101 ? -5.025 8.585 12.848 1.00 92.50 101 ASN A N 1
ATOM 846 C CA . ASN A 1 101 ? -6.432 8.239 12.711 1.00 92.50 101 ASN A CA 1
ATOM 847 C C . ASN A 1 101 ? -6.591 7.196 11.590 1.00 92.50 101 ASN A C 1
ATOM 849 O O . ASN A 1 101 ? -5.632 6.868 10.894 1.00 92.50 101 ASN A O 1
ATOM 853 N N . ASN A 1 102 ? -7.804 6.672 11.404 1.00 87.31 102 ASN A N 1
ATOM 854 C CA . ASN A 1 102 ? -8.037 5.627 10.402 1.00 87.31 102 ASN A CA 1
ATOM 855 C C . ASN A 1 102 ? -7.844 6.153 8.973 1.00 87.31 102 ASN A C 1
ATOM 857 O O . ASN A 1 102 ? -7.357 5.414 8.124 1.00 87.31 102 ASN A O 1
ATOM 861 N N . ALA A 1 103 ? -8.186 7.422 8.722 1.00 85.38 103 ALA A N 1
ATOM 862 C CA . ALA A 1 103 ? -8.072 8.041 7.403 1.00 85.38 103 ALA A CA 1
ATOM 863 C C . ALA A 1 103 ? -6.618 8.085 6.918 1.00 85.38 103 ALA A C 1
ATOM 865 O O . ALA A 1 103 ? -6.344 7.810 5.755 1.00 85.38 103 ALA A O 1
ATOM 866 N N . LYS A 1 104 ? -5.673 8.329 7.826 1.00 89.69 104 LYS A N 1
ATOM 867 C CA . LYS A 1 104 ? -4.241 8.351 7.528 1.00 89.69 104 LYS A CA 1
ATOM 868 C C . LYS A 1 104 ? -3.692 7.010 7.034 1.00 89.69 104 LYS A C 1
ATOM 870 O O . LYS A 1 104 ? -2.726 7.002 6.283 1.00 89.69 104 LYS A O 1
ATOM 875 N N . LEU A 1 105 ? -4.308 5.886 7.414 1.00 87.88 105 LEU A N 1
ATOM 876 C CA . LEU A 1 105 ? -3.902 4.553 6.950 1.00 87.88 105 LEU A CA 1
ATOM 877 C C . LEU A 1 105 ? -4.511 4.180 5.587 1.00 87.88 105 LEU A C 1
ATOM 879 O O . LEU A 1 105 ? -4.088 3.198 4.971 1.00 87.88 105 LEU A O 1
ATOM 883 N N . LEU A 1 106 ? -5.530 4.913 5.118 1.00 80.25 106 LEU A N 1
ATOM 884 C CA . LEU A 1 106 ? -6.244 4.598 3.875 1.00 80.25 106 LEU A CA 1
ATOM 885 C C . LEU A 1 106 ? -5.331 4.550 2.642 1.00 80.25 106 LEU A C 1
ATOM 887 O O . LEU A 1 106 ? -5.432 3.550 1.925 1.00 80.25 106 LEU A O 1
ATOM 891 N N . PRO A 1 107 ? -4.402 5.510 2.440 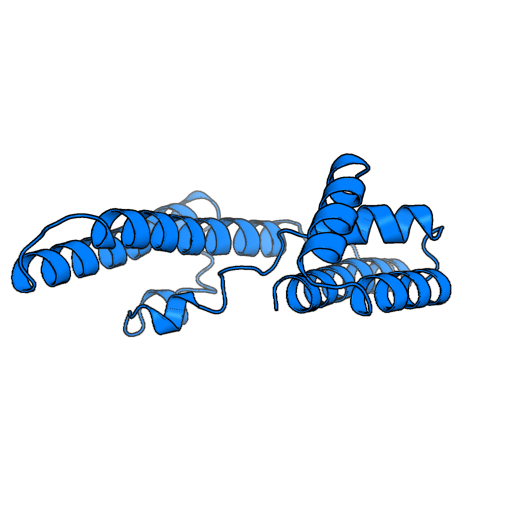1.00 75.06 107 PRO A N 1
ATOM 892 C CA . PRO A 1 107 ? -3.531 5.553 1.265 1.00 75.06 107 PRO A CA 1
ATOM 893 C C . PRO A 1 107 ? -2.489 4.434 1.193 1.00 75.06 107 PRO A C 1
ATOM 895 O O . PRO A 1 107 ? -1.639 4.473 0.326 1.00 75.06 107 PRO A O 1
ATOM 898 N N . PHE A 1 108 ? -2.489 3.466 2.109 1.00 73.00 108 PHE A N 1
ATOM 899 C CA . PHE A 1 108 ? -1.510 2.372 2.125 1.00 73.00 108 PHE A CA 1
ATOM 900 C C . PHE A 1 108 ? -2.164 1.006 1.912 1.00 73.00 108 PHE A C 1
ATOM 902 O O . PHE A 1 108 ? -1.501 -0.017 1.974 1.00 73.00 108 PHE A O 1
ATOM 909 N N . GLY A 1 109 ? -3.482 0.974 1.690 1.00 59.44 109 GLY A N 1
ATOM 910 C CA . GLY A 1 109 ? -4.275 -0.253 1.756 1.00 59.44 109 GLY A CA 1
ATOM 911 C C . GLY A 1 109 ? -4.103 -1.236 0.611 1.00 59.44 109 GLY A C 1
ATOM 912 O O . GLY A 1 109 ? -4.617 -2.340 0.728 1.00 59.44 109 GLY A O 1
ATOM 913 N N . LEU A 1 110 ? -3.504 -0.820 -0.504 1.00 58.38 110 LEU A N 1
ATOM 914 C CA . LEU A 1 110 ? -3.813 -1.426 -1.800 1.00 58.38 110 LEU A CA 1
ATOM 915 C C . LEU A 1 110 ? -2.668 -1.343 -2.824 1.00 58.38 110 LEU A C 1
ATOM 917 O O . LEU A 1 110 ? -2.853 -1.762 -3.966 1.00 58.38 110 LEU A O 1
ATOM 921 N N . TYR A 1 111 ? -1.514 -0.782 -2.448 1.00 60.31 111 TYR A N 1
ATOM 922 C CA . TYR A 1 111 ? -0.630 -0.182 -3.447 1.00 60.31 111 TYR A CA 1
ATOM 923 C C . TYR A 1 111 ? 0.142 -1.168 -4.309 1.00 60.31 111 TYR A C 1
ATOM 925 O O . TYR A 1 111 ? 0.382 -0.844 -5.462 1.00 60.31 111 TYR A O 1
ATOM 933 N N . ASP A 1 112 ? 0.407 -2.396 -3.867 1.00 64.12 112 ASP A N 1
ATOM 934 C CA . ASP A 1 112 ? 1.280 -3.281 -4.652 1.00 64.12 112 ASP A CA 1
ATOM 935 C C . ASP A 1 112 ? 0.754 -4.709 -4.834 1.00 64.12 112 ASP A C 1
ATOM 937 O O . ASP A 1 112 ? 1.446 -5.545 -5.411 1.00 64.12 112 ASP A O 1
ATOM 941 N N . GLN A 1 113 ? -0.488 -5.003 -4.423 1.00 76.69 113 GLN A N 1
ATOM 942 C CA . GLN A 1 113 ? -1.018 -6.375 -4.505 1.00 76.69 113 GLN A CA 1
ATOM 943 C C . GLN A 1 113 ? -1.005 -6.943 -5.936 1.00 76.69 113 GLN A C 1
ATOM 945 O O . GLN A 1 113 ? -0.871 -8.151 -6.119 1.00 76.69 113 GLN A O 1
ATOM 950 N N . TRP A 1 114 ? -1.126 -6.077 -6.949 1.00 88.69 114 TRP A N 1
ATOM 951 C CA . TRP A 1 114 ? -1.112 -6.472 -8.356 1.00 88.69 114 TRP A CA 1
ATOM 952 C C . TRP A 1 114 ? 0.177 -6.087 -9.084 1.00 88.69 114 TRP A C 1
ATOM 954 O O . TRP A 1 114 ? 0.275 -6.325 -10.284 1.00 88.69 114 TRP A O 1
ATOM 964 N N . VAL A 1 115 ? 1.184 -5.533 -8.402 1.00 89.12 115 VAL A N 1
ATOM 965 C CA . VAL A 1 115 ? 2.487 -5.246 -9.031 1.00 89.12 115 VAL A CA 1
ATOM 966 C C . VAL A 1 115 ? 3.110 -6.512 -9.639 1.00 89.12 115 VAL A C 1
ATOM 968 O O . VAL A 1 115 ? 3.526 -6.440 -10.797 1.00 89.12 115 VAL A O 1
ATOM 971 N N . PRO A 1 116 ? 3.083 -7.692 -8.977 1.00 89.75 116 PRO A N 1
ATOM 972 C CA . PRO A 1 116 ? 3.535 -8.935 -9.606 1.00 89.75 116 PRO A CA 1
ATOM 973 C C . PRO A 1 116 ? 2.748 -9.297 -10.874 1.00 89.75 116 PRO A C 1
ATOM 975 O O . PRO A 1 116 ? 3.338 -9.730 -11.861 1.00 89.75 116 PRO A O 1
ATOM 978 N N . ALA A 1 117 ? 1.430 -9.061 -10.891 1.00 94.44 117 ALA A N 1
ATOM 979 C CA . ALA A 1 117 ? 0.600 -9.291 -12.072 1.00 94.44 117 ALA A CA 1
ATOM 980 C C . ALA A 1 117 ? 1.022 -8.404 -13.252 1.00 94.44 117 ALA A C 1
ATOM 982 O O . ALA A 1 117 ? 1.168 -8.892 -14.373 1.00 94.44 117 ALA A O 1
ATOM 983 N N . PHE A 1 118 ? 1.254 -7.111 -13.008 1.00 95.62 118 PHE A N 1
ATOM 984 C CA . PHE A 1 118 ? 1.720 -6.191 -14.047 1.00 95.62 118 PHE A CA 1
ATOM 985 C C . PHE A 1 118 ? 3.137 -6.524 -14.521 1.00 95.62 118 PHE A C 1
ATOM 987 O O . PHE A 1 118 ? 3.398 -6.453 -15.720 1.00 95.62 118 PHE A O 1
ATOM 994 N N . ALA A 1 119 ? 4.021 -6.972 -13.627 1.00 94.50 119 ALA A N 1
ATOM 995 C CA . ALA A 1 119 ? 5.354 -7.441 -13.997 1.00 94.50 119 ALA A CA 1
ATOM 996 C C . ALA A 1 119 ? 5.307 -8.680 -14.906 1.00 94.50 119 ALA A C 1
ATOM 998 O O . ALA A 1 119 ? 5.983 -8.712 -15.939 1.00 94.50 119 ALA A O 1
ATOM 999 N N . ALA A 1 120 ? 4.468 -9.667 -14.575 1.00 95.62 120 ALA A N 1
ATOM 1000 C CA . ALA A 1 120 ? 4.251 -10.844 -15.415 1.00 95.62 120 ALA A CA 1
ATOM 1001 C C . ALA A 1 120 ? 3.661 -10.469 -16.780 1.00 95.62 120 ALA A C 1
ATOM 1003 O O . ALA A 1 120 ? 4.129 -10.951 -17.814 1.00 95.62 120 ALA A O 1
ATOM 1004 N N . LEU A 1 121 ? 2.674 -9.570 -16.794 1.00 97.00 121 LEU A N 1
ATOM 1005 C CA . LEU A 1 121 ? 2.056 -9.081 -18.023 1.00 97.00 121 LEU A CA 1
ATOM 1006 C C . LEU A 1 121 ? 3.056 -8.323 -18.908 1.00 97.00 121 LEU A C 1
ATOM 1008 O O . LEU A 1 121 ? 3.085 -8.530 -20.120 1.00 97.00 121 LEU A O 1
ATOM 1012 N N . PHE A 1 122 ? 3.911 -7.483 -18.326 1.00 97.25 122 PHE A N 1
ATOM 1013 C CA . PHE A 1 122 ? 4.949 -6.759 -19.061 1.00 97.25 122 PHE A CA 1
ATOM 1014 C C . PHE A 1 122 ? 5.986 -7.708 -19.669 1.00 97.25 122 PHE A C 1
ATOM 1016 O O . PHE A 1 122 ? 6.361 -7.562 -20.832 1.00 97.25 122 PHE A O 1
ATOM 1023 N N . LYS A 1 123 ? 6.398 -8.739 -18.918 1.00 95.88 123 LYS A N 1
ATOM 1024 C CA . LYS A 1 123 ? 7.271 -9.804 -19.431 1.00 95.88 123 LYS A CA 1
ATOM 1025 C C . LYS A 1 123 ? 6.609 -10.571 -20.579 1.00 95.88 123 LYS A C 1
ATOM 1027 O O . LYS A 1 123 ? 7.260 -10.833 -21.585 1.00 95.88 123 LYS A O 1
ATOM 1032 N N . HIS A 1 124 ? 5.323 -10.896 -20.451 1.00 95.81 124 HIS A N 1
ATOM 1033 C CA . HIS A 1 124 ? 4.549 -11.531 -21.520 1.00 95.81 124 HIS A CA 1
ATOM 1034 C C . HIS A 1 124 ? 4.425 -10.641 -22.764 1.00 95.81 124 HIS A C 1
ATOM 1036 O O . HIS A 1 124 ? 4.475 -11.139 -23.882 1.00 95.81 124 HIS A O 1
ATOM 1042 N N . SER A 1 125 ? 4.356 -9.325 -22.567 1.00 96.81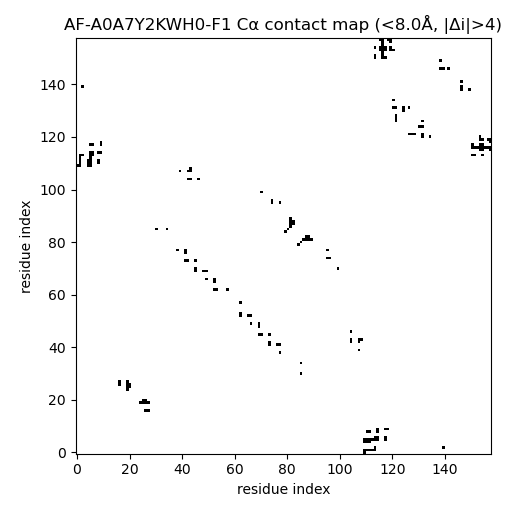 125 SER A N 1
ATOM 1043 C CA . SER A 1 125 ? 4.350 -8.319 -23.636 1.00 96.81 125 SER A CA 1
ATOM 1044 C C . SER A 1 125 ? 5.727 -8.134 -24.298 1.00 96.81 125 SER A C 1
ATOM 1046 O O . SER A 1 125 ? 5.927 -7.176 -25.035 1.00 96.81 125 SER A O 1
ATOM 1048 N N . GLY A 1 126 ? 6.713 -8.992 -24.007 1.00 95.62 126 GLY A N 1
ATOM 1049 C CA . GLY A 1 126 ? 8.071 -8.890 -24.551 1.00 95.62 126 GLY A CA 1
ATOM 1050 C C . GLY A 1 126 ? 8.871 -7.694 -24.025 1.00 95.62 126 GLY A C 1
ATOM 1051 O O . GLY A 1 126 ? 9.908 -7.359 -24.587 1.00 95.62 126 GLY A O 1
ATOM 1052 N N . GLY A 1 127 ? 8.401 -7.039 -22.959 1.00 94.75 127 GLY A N 1
ATOM 1053 C CA . GLY A 1 127 ? 8.961 -5.777 -22.481 1.00 94.75 127 GLY A CA 1
ATOM 1054 C C . GLY A 1 127 ? 8.614 -4.559 -23.346 1.00 94.75 127 GLY A C 1
ATOM 1055 O O . GLY A 1 127 ? 9.238 -3.510 -23.184 1.00 94.75 127 GLY A O 1
ATOM 1056 N N . ASP A 1 128 ? 7.636 -4.686 -24.247 1.00 97.00 128 ASP A N 1
ATOM 1057 C CA . ASP A 1 128 ? 7.132 -3.599 -25.083 1.00 97.00 128 ASP A CA 1
ATOM 1058 C C . ASP A 1 128 ? 6.043 -2.805 -24.342 1.00 97.00 128 ASP A C 1
ATOM 1060 O O . ASP A 1 128 ? 5.005 -3.343 -23.943 1.00 97.00 128 ASP A O 1
ATOM 1064 N N . TRP A 1 129 ? 6.276 -1.503 -24.155 1.00 96.69 129 TRP A N 1
ATOM 1065 C CA . TRP A 1 129 ? 5.345 -0.617 -23.454 1.00 96.69 129 TRP A CA 1
ATOM 1066 C C . TRP A 1 129 ? 4.026 -0.412 -24.194 1.00 96.69 129 TRP A C 1
ATOM 1068 O O . TRP A 1 129 ? 2.984 -0.319 -23.549 1.00 96.69 129 TRP A O 1
ATOM 1078 N N . GLN A 1 130 ? 4.044 -0.345 -25.524 1.00 97.56 130 GLN A N 1
ATOM 1079 C CA . GLN A 1 130 ? 2.840 -0.134 -26.319 1.00 97.56 130 GLN A CA 1
ATOM 1080 C C . GLN A 1 130 ? 1.918 -1.355 -26.228 1.00 97.56 130 GLN A C 1
ATOM 1082 O O . GLN A 1 130 ? 0.717 -1.201 -25.992 1.00 97.56 130 GLN A O 1
ATOM 1087 N N . VAL A 1 131 ? 2.484 -2.561 -26.336 1.00 97.75 131 VAL A N 1
ATOM 1088 C CA . VAL A 1 131 ? 1.739 -3.817 -26.149 1.00 97.75 131 VAL A CA 1
ATOM 1089 C C . VAL A 1 131 ? 1.218 -3.921 -24.715 1.00 97.75 131 VAL A C 1
ATOM 1091 O O . VAL A 1 131 ? 0.033 -4.183 -24.504 1.00 97.75 131 VAL A O 1
ATOM 1094 N N . PHE A 1 132 ? 2.067 -3.639 -23.724 1.00 98.00 132 PHE A N 1
ATOM 1095 C CA . PHE A 1 132 ? 1.684 -3.679 -22.315 1.00 98.00 132 PHE A CA 1
ATOM 1096 C C . PHE A 1 132 ? 0.518 -2.736 -21.991 1.00 98.00 132 PHE A C 1
ATOM 1098 O O . PHE A 1 132 ? -0.451 -3.160 -21.362 1.00 98.00 132 PHE A O 1
ATOM 1105 N N . TYR A 1 133 ? 0.566 -1.474 -22.435 1.00 97.56 133 TYR A N 1
ATOM 1106 C CA . TYR A 1 133 ? -0.516 -0.523 -22.174 1.00 97.56 133 TYR A CA 1
ATOM 1107 C C . TYR A 1 133 ? -1.835 -0.956 -22.821 1.00 97.56 133 TYR A C 1
ATOM 1109 O O . TYR A 1 133 ? -2.881 -0.830 -22.184 1.00 97.56 133 TYR A O 1
ATOM 1117 N N . ALA A 1 134 ? -1.794 -1.533 -24.027 1.00 97.88 134 ALA A N 1
ATOM 1118 C CA . ALA A 1 134 ? -2.986 -2.079 -24.674 1.00 97.88 134 ALA A CA 1
ATOM 1119 C C . ALA A 1 134 ? -3.603 -3.238 -23.866 1.00 97.88 134 ALA A C 1
ATOM 1121 O O . ALA A 1 134 ? -4.824 -3.308 -23.711 1.00 97.88 134 ALA A O 1
ATOM 1122 N N . GLU A 1 135 ? -2.784 -4.130 -23.302 1.00 97.19 135 GLU A N 1
ATOM 1123 C CA . GLU A 1 135 ? -3.264 -5.216 -22.437 1.00 97.19 135 GLU A CA 1
ATOM 1124 C C . GLU A 1 135 ? -3.818 -4.706 -21.096 1.00 97.19 135 GLU A C 1
ATOM 1126 O O . GLU A 1 135 ? -4.880 -5.149 -20.644 1.00 97.19 135 GLU A O 1
ATOM 1131 N N . VAL A 1 136 ? -3.160 -3.724 -20.472 1.00 96.62 136 VAL A N 1
ATOM 1132 C CA . VAL A 1 136 ? -3.663 -3.086 -19.245 1.00 96.62 136 VAL A CA 1
ATOM 1133 C C . VAL A 1 136 ? -4.995 -2.376 -19.498 1.00 96.62 136 VAL A C 1
ATOM 1135 O O . VAL A 1 136 ? -5.897 -2.462 -18.663 1.00 96.62 136 VAL A O 1
ATOM 1138 N N . GLU A 1 137 ? -5.171 -1.724 -20.649 1.00 96.88 137 GLU A N 1
ATOM 1139 C CA . GLU A 1 137 ? -6.437 -1.084 -21.017 1.00 96.88 137 GLU A CA 1
ATOM 1140 C C . GLU A 1 137 ? -7.577 -2.110 -21.124 1.00 96.88 137 GLU A C 1
ATOM 1142 O O . GLU A 1 137 ? -8.671 -1.882 -20.597 1.00 96.88 137 GLU A O 1
ATOM 1147 N N . LYS A 1 138 ? -7.319 -3.277 -21.734 1.00 96.81 138 LYS A N 1
ATOM 1148 C CA . LYS A 1 138 ? -8.287 -4.387 -21.786 1.00 96.81 138 LYS A CA 1
ATOM 1149 C C . LYS A 1 138 ? -8.674 -4.850 -20.380 1.00 96.81 138 LYS A C 1
ATOM 1151 O O . LYS A 1 138 ? -9.864 -4.964 -20.087 1.00 96.81 138 LYS A O 1
ATOM 1156 N N . LEU A 1 139 ? -7.701 -5.044 -19.483 1.00 95.75 139 LEU A N 1
ATOM 1157 C CA . LEU A 1 139 ? -7.966 -5.383 -18.076 1.00 95.75 139 LEU A CA 1
ATOM 1158 C C . LEU A 1 139 ? -8.787 -4.294 -17.368 1.00 95.75 139 LEU A C 1
ATOM 1160 O O . LEU A 1 139 ? -9.713 -4.596 -16.610 1.00 95.75 139 LEU A O 1
ATOM 1164 N N . GLY A 1 140 ? -8.487 -3.024 -17.639 1.00 94.06 140 GLY A N 1
ATOM 1165 C CA . GLY A 1 140 ? -9.180 -1.863 -17.085 1.00 94.06 140 GLY A CA 1
ATOM 1166 C C . GLY A 1 140 ? -10.652 -1.752 -17.495 1.00 94.06 140 GLY A C 1
ATOM 1167 O O . GLY A 1 140 ? -11.435 -1.144 -16.761 1.00 94.06 140 GLY A O 1
ATOM 1168 N N . LYS A 1 141 ? -11.053 -2.376 -18.610 1.00 96.38 141 LYS A N 1
ATOM 1169 C CA . LYS A 1 141 ? -12.446 -2.437 -19.089 1.00 96.38 141 LYS A CA 1
ATOM 1170 C C . LYS A 1 141 ? -13.260 -3.571 -18.456 1.00 96.38 141 LYS A C 1
ATOM 1172 O O . LYS A 1 141 ? -14.486 -3.550 -18.530 1.00 96.38 141 LYS A O 1
ATOM 1177 N N . LEU A 1 142 ? -12.615 -4.536 -17.796 1.00 95.69 142 LEU A N 1
ATOM 1178 C CA . LEU A 1 142 ? -13.315 -5.651 -17.154 1.00 95.69 142 LEU A CA 1
ATOM 1179 C C . LEU A 1 142 ? -14.093 -5.206 -15.900 1.00 95.69 142 LEU A C 1
ATOM 1181 O O . LEU A 1 142 ? -13.590 -4.370 -15.133 1.00 95.69 142 LEU A O 1
ATOM 1185 N N . PRO A 1 143 ? -15.261 -5.818 -15.614 1.00 95.81 143 PRO A N 1
ATOM 1186 C CA . PRO A 1 143 ? -15.941 -5.697 -14.326 1.00 95.81 143 PRO A CA 1
ATOM 1187 C C . PRO A 1 143 ? -15.028 -6.082 -13.155 1.00 95.81 143 PRO A C 1
ATOM 1189 O O . PRO A 1 143 ? -14.156 -6.939 -13.297 1.00 95.81 143 PRO A O 1
ATOM 1192 N N . LEU A 1 144 ? -15.255 -5.498 -11.972 1.00 87.75 144 LEU A N 1
ATOM 1193 C CA . LEU A 1 144 ? -14.362 -5.626 -10.809 1.00 87.75 144 LEU A CA 1
ATOM 1194 C C . LEU A 1 144 ? -13.970 -7.078 -10.476 1.00 87.75 144 LEU A C 1
ATOM 1196 O O . LEU A 1 144 ? -12.786 -7.359 -10.292 1.00 87.75 144 LEU A O 1
ATOM 1200 N N . LEU A 1 145 ? -14.940 -7.999 -10.414 1.00 92.19 145 LEU A N 1
ATOM 1201 C CA . LEU A 1 145 ? -14.675 -9.405 -10.079 1.00 92.19 145 LEU A CA 1
ATOM 1202 C C . LEU A 1 145 ? -13.843 -10.111 -11.158 1.00 92.19 145 LEU A C 1
ATOM 1204 O O . LEU A 1 145 ? -12.891 -10.816 -10.832 1.00 92.19 145 LEU A O 1
ATOM 1208 N N . GLN A 1 146 ? -14.152 -9.873 -12.436 1.00 95.50 146 GLN A N 1
ATOM 1209 C CA . GLN A 1 146 ? -13.410 -10.453 -13.560 1.00 95.50 146 GLN A CA 1
ATOM 1210 C C . GLN A 1 146 ? -11.986 -9.897 -13.630 1.00 95.50 146 GLN A C 1
ATOM 1212 O O . GLN A 1 146 ? -11.035 -10.647 -13.830 1.00 95.50 146 GLN A O 1
ATOM 1217 N N . ARG A 1 147 ? -11.824 -8.592 -13.384 1.00 95.75 147 ARG A N 1
ATOM 1218 C CA . ARG A 1 147 ? -10.514 -7.942 -13.326 1.00 95.75 147 ARG A CA 1
ATOM 1219 C C . ARG A 1 147 ? -9.644 -8.527 -12.219 1.00 95.75 147 ARG A C 1
ATOM 1221 O O . ARG A 1 147 ? -8.491 -8.852 -12.471 1.00 95.75 147 ARG A O 1
ATOM 1228 N N . ARG A 1 148 ? -10.192 -8.694 -11.010 1.00 91.81 148 ARG A N 1
ATOM 1229 C CA . ARG A 1 148 ? -9.471 -9.314 -9.887 1.00 91.81 148 ARG A CA 1
ATOM 1230 C C . ARG A 1 148 ? -9.054 -10.750 -10.203 1.00 91.81 148 ARG A C 1
ATOM 1232 O O . ARG A 1 148 ? -7.911 -11.105 -9.947 1.00 91.81 148 ARG A O 1
ATOM 1239 N N . ALA A 1 149 ? -9.936 -11.547 -10.806 1.00 93.25 149 ALA A N 1
ATOM 1240 C CA . ALA A 1 149 ? -9.601 -12.909 -11.221 1.00 93.25 149 ALA A CA 1
ATOM 1241 C C . ALA A 1 149 ? -8.472 -12.938 -12.268 1.00 93.25 149 ALA A C 1
ATOM 1243 O O . ALA A 1 149 ? -7.534 -13.720 -12.134 1.00 93.25 149 ALA A O 1
ATOM 1244 N N . ALA A 1 150 ? -8.522 -12.057 -13.272 1.00 95.19 150 ALA A N 1
ATOM 1245 C CA . ALA A 1 150 ? -7.479 -11.950 -14.289 1.00 95.19 150 ALA A CA 1
ATOM 1246 C C . ALA A 1 150 ? -6.124 -11.530 -13.693 1.00 95.19 150 ALA A C 1
ATOM 1248 O O . ALA A 1 150 ? -5.097 -12.121 -14.016 1.00 95.19 150 ALA A O 1
ATOM 1249 N N . LEU A 1 151 ? -6.109 -10.548 -12.785 1.00 93.75 151 LEU A N 1
ATOM 1250 C CA . LEU A 1 151 ? -4.882 -10.127 -12.104 1.00 93.75 151 LEU A CA 1
ATOM 1251 C C . LEU A 1 151 ? -4.314 -11.243 -11.219 1.00 93.75 151 LEU A C 1
ATOM 1253 O O . LEU A 1 151 ? -3.110 -11.462 -11.235 1.00 93.75 151 LEU A O 1
ATOM 1257 N N . GLN A 1 152 ? -5.163 -12.012 -10.530 1.00 92.50 152 GLN A N 1
ATOM 1258 C CA . GLN A 1 152 ? -4.725 -13.178 -9.757 1.00 92.50 152 GLN A CA 1
ATOM 1259 C C . GLN A 1 152 ? -4.021 -14.215 -10.638 1.00 92.50 152 GLN A C 1
ATOM 1261 O O . GLN A 1 152 ? -2.966 -14.719 -10.262 1.00 92.50 152 GLN A O 1
ATOM 1266 N N . GLN A 1 153 ? -4.566 -14.497 -11.826 1.00 94.00 153 GLN A N 1
ATOM 1267 C CA . GLN A 1 153 ? -3.935 -15.411 -12.782 1.00 94.00 153 GLN A CA 1
ATOM 1268 C C . GLN A 1 153 ? -2.558 -14.910 -13.227 1.00 94.00 153 GLN A C 1
ATOM 1270 O O . GLN A 1 153 ? -1.632 -15.708 -13.343 1.00 94.00 153 GLN A O 1
ATOM 1275 N N . TRP A 1 154 ? -2.408 -13.605 -13.457 1.00 94.62 154 TRP A N 1
ATOM 1276 C CA . TRP A 1 154 ? -1.116 -13.008 -13.790 1.00 94.62 154 TRP A CA 1
ATOM 1277 C C . TRP A 1 154 ? -0.126 -13.063 -12.628 1.00 94.62 154 TRP A C 1
ATOM 1279 O O . TRP A 1 154 ? 1.026 -13.416 -12.854 1.00 94.62 154 TRP A O 1
ATOM 1289 N N . THR A 1 155 ? -0.565 -12.801 -11.393 1.00 88.81 155 THR A N 1
ATOM 1290 C CA . THR A 1 155 ? 0.282 -12.930 -10.196 1.00 88.81 155 THR A CA 1
ATOM 1291 C C . THR A 1 155 ? 0.846 -14.345 -10.054 1.00 88.81 155 THR A C 1
ATOM 1293 O O . THR A 1 155 ? 2.012 -14.496 -9.721 1.00 88.81 155 THR A O 1
ATOM 1296 N N . THR A 1 156 ? 0.061 -15.390 -10.340 1.00 84.56 156 THR A N 1
ATOM 1297 C CA . THR A 1 156 ? 0.533 -16.789 -10.274 1.00 84.56 156 THR A CA 1
ATOM 1298 C C . THR A 1 156 ? 1.48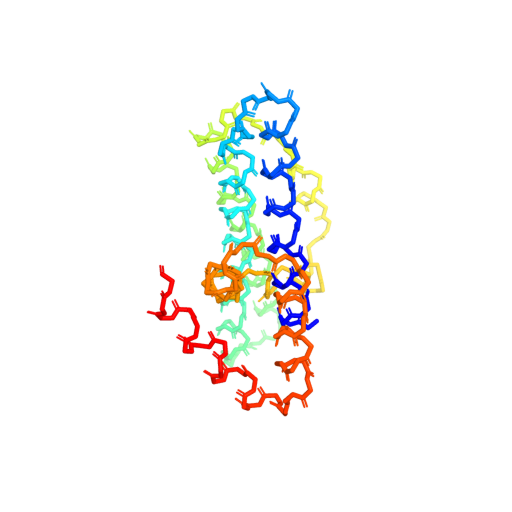2 -17.173 -11.421 1.00 84.56 156 THR A C 1
ATOM 1300 O O . THR A 1 156 ? 2.147 -18.201 -11.340 1.00 84.56 156 THR A O 1
ATOM 1303 N N . ARG A 1 157 ? 1.549 -16.377 -12.496 1.00 79.38 157 ARG A N 1
ATOM 1304 C CA . ARG A 1 157 ? 2.457 -16.586 -13.642 1.00 79.38 157 ARG A CA 1
ATOM 1305 C C . ARG A 1 157 ? 3.797 -15.848 -13.508 1.00 79.38 157 ARG A C 1
ATOM 1307 O O . ARG A 1 157 ? 4.660 -16.062 -14.361 1.00 79.38 157 ARG A O 1
ATOM 1314 N N . ALA A 1 158 ? 3.915 -14.941 -12.535 1.00 61.12 158 ALA A N 1
ATOM 1315 C CA . ALA A 1 158 ? 5.115 -14.149 -12.257 1.00 61.12 158 ALA A CA 1
ATOM 1316 C C . ALA A 1 158 ? 6.245 -15.032 -11.715 1.00 61.12 158 ALA A C 1
ATOM 1318 O O . ALA A 1 158 ? 7.388 -14.854 -12.199 1.00 61.12 158 ALA A O 1
#

Nearest PDB structures (foldseek):
  8p4y-assembly1_A  TM=2.412E-01  e=7.295E+00  synthetic construct